Protein AF-A0A8J2P9E2-F1 (afdb_monomer_lite)

Secondary structure (DSSP, 8-state):
---TTTT----TTSSSSSPPEEEE-SS-EEE--GGGGT--PPPTTPPPPHHHHHHHHHHHHHHHHHHHHHHHHTTSHHHHHHH-HHHHHHHHSHHHHHHHHHHHHHHHHHHHHHHHHS--TTHHHHHHHHHTTTT-

InterPro domains:
  IPR004119 Ecdysteroid kinase-like [PF02958] (15-133)

Organism: NCBI:txid39272

Structure (mmCIF, N/CA/C/O backbone):
data_AF-A0A8J2P9E2-F1
#
_entry.id   AF-A0A8J2P9E2-F1
#
loop_
_atom_site.group_PDB
_atom_site.id
_atom_site.type_symbol
_atom_site.label_atom_id
_atom_site.label_alt_id
_atom_site.label_comp_id
_atom_site.label_asym_id
_atom_site.label_entity_id
_atom_site.label_seq_id
_atom_site.pdbx_PDB_ins_code
_atom_site.Cartn_x
_atom_site.Cartn_y
_atom_site.Cartn_z
_atom_site.occupancy
_atom_site.B_iso_or_equiv
_atom_site.auth_seq_id
_atom_site.auth_comp_id
_atom_site.auth_asym_id
_atom_site.auth_atom_id
_atom_site.pdbx_PDB_model_num
ATOM 1 N N . MET A 1 1 ? -7.233 -26.431 -3.401 1.00 36.62 1 MET A N 1
ATOM 2 C CA . MET A 1 1 ? -7.006 -24.986 -3.187 1.00 36.62 1 MET A CA 1
ATOM 3 C C . MET A 1 1 ? -8.103 -24.248 -3.946 1.00 36.62 1 MET A C 1
ATOM 5 O O . MET A 1 1 ? -8.188 -24.427 -5.153 1.00 36.62 1 MET A O 1
ATOM 9 N N . LYS A 1 2 ? -9.045 -23.586 -3.259 1.00 31.23 2 LYS A N 1
ATOM 10 C CA . LYS A 1 2 ? -10.190 -22.934 -3.923 1.00 31.23 2 LYS A CA 1
ATOM 11 C C . LYS A 1 2 ? -9.685 -21.714 -4.699 1.00 31.23 2 LYS A C 1
ATOM 13 O O . LYS A 1 2 ? -9.048 -20.843 -4.118 1.00 31.23 2 LYS A O 1
ATOM 18 N N . ASP A 1 3 ? -9.945 -21.696 -6.001 1.00 37.59 3 ASP A N 1
ATOM 19 C CA . ASP A 1 3 ? -9.580 -20.613 -6.910 1.00 37.59 3 ASP A CA 1
ATOM 20 C C . ASP A 1 3 ? -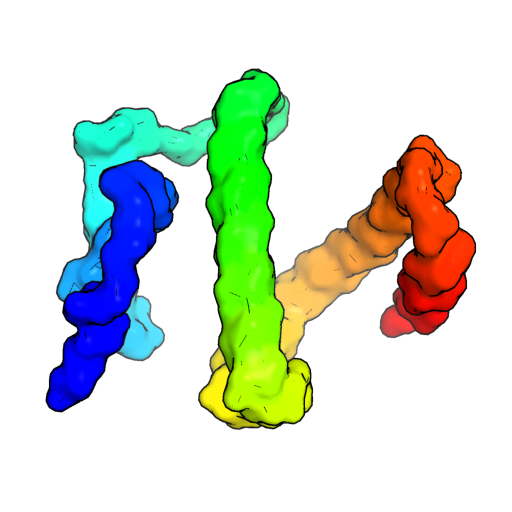10.388 -19.348 -6.587 1.00 37.59 3 ASP A C 1
ATOM 22 O O . ASP A 1 3 ? -11.551 -19.209 -6.959 1.00 37.59 3 ASP A O 1
ATOM 26 N N . PHE A 1 4 ? -9.763 -18.426 -5.856 1.00 40.47 4 PHE A N 1
ATOM 27 C CA . PHE A 1 4 ? -10.344 -17.138 -5.464 1.00 40.47 4 PHE A CA 1
ATOM 28 C C . PHE A 1 4 ? -10.520 -16.173 -6.659 1.00 40.47 4 PHE A C 1
ATOM 30 O O . PHE A 1 4 ? -11.130 -15.115 -6.519 1.00 40.47 4 PHE A O 1
ATOM 37 N N . ARG A 1 5 ? -9.999 -16.517 -7.848 1.00 46.00 5 ARG A N 1
ATOM 38 C CA . ARG A 1 5 ? -9.922 -15.621 -9.017 1.00 46.00 5 ARG A CA 1
ATOM 39 C C . ARG A 1 5 ? -11.103 -15.758 -9.983 1.00 46.00 5 ARG A C 1
ATOM 41 O O . ARG A 1 5 ? -11.351 -14.843 -10.761 1.00 46.00 5 ARG A O 1
ATOM 48 N N . GLY A 1 6 ? -11.865 -16.850 -9.912 1.00 34.69 6 GLY A N 1
ATOM 49 C CA . GLY A 1 6 ? -12.871 -17.192 -10.926 1.00 34.69 6 GLY A CA 1
ATOM 50 C C . GLY A 1 6 ? -14.189 -16.403 -10.907 1.00 34.69 6 GLY A C 1
ATOM 51 O O . GLY A 1 6 ? -15.018 -16.629 -11.783 1.00 34.69 6 GLY A O 1
ATOM 52 N N . GLN A 1 7 ? -14.439 -15.513 -9.935 1.00 33.59 7 GLN A N 1
ATOM 53 C CA . GLN A 1 7 ? -15.795 -14.966 -9.715 1.00 33.59 7 GLN A CA 1
ATOM 54 C C . GLN A 1 7 ? -15.954 -13.443 -9.776 1.00 33.59 7 GLN A C 1
ATOM 56 O O . GLN A 1 7 ? -17.065 -12.950 -9.592 1.00 33.59 7 GLN A O 1
ATOM 61 N N . ARG A 1 8 ? -14.913 -12.662 -10.084 1.00 40.59 8 ARG A N 1
ATOM 62 C CA . ARG A 1 8 ? -15.078 -11.206 -10.232 1.00 40.59 8 ARG A CA 1
ATOM 63 C C . ARG A 1 8 ? -15.012 -10.790 -11.697 1.00 40.59 8 ARG A C 1
ATOM 65 O O . ARG A 1 8 ? -13.934 -10.609 -12.248 1.00 40.59 8 ARG A O 1
ATOM 72 N N . LYS A 1 9 ? -16.183 -10.554 -12.301 1.00 39.28 9 LYS A N 1
ATOM 73 C CA . LYS A 1 9 ? -16.320 -9.680 -13.478 1.00 39.28 9 LYS A CA 1
ATOM 74 C C . LYS A 1 9 ? -16.142 -8.224 -13.029 1.00 39.28 9 LYS A C 1
ATOM 76 O O . LYS A 1 9 ? -17.107 -7.475 -12.922 1.00 39.28 9 LYS A O 1
ATOM 81 N N . GLY A 1 10 ? -14.910 -7.844 -12.696 1.00 36.06 10 GLY A N 1
ATOM 82 C CA . GLY A 1 10 ? -14.511 -6.440 -12.770 1.00 36.06 10 GLY A CA 1
ATOM 83 C C . GLY A 1 10 ? -14.436 -6.066 -14.248 1.00 36.06 10 GLY A C 1
ATOM 84 O O . GLY A 1 10 ? -13.965 -6.876 -15.041 1.00 36.06 10 GLY A O 1
ATOM 85 N N . GLY A 1 11 ? -14.975 -4.907 -14.627 1.00 37.38 11 GLY A N 1
ATOM 86 C CA . GLY A 1 11 ? -14.986 -4.410 -16.005 1.00 37.38 11 GLY A CA 1
ATOM 87 C C . GLY A 1 11 ? -13.621 -4.480 -16.714 1.0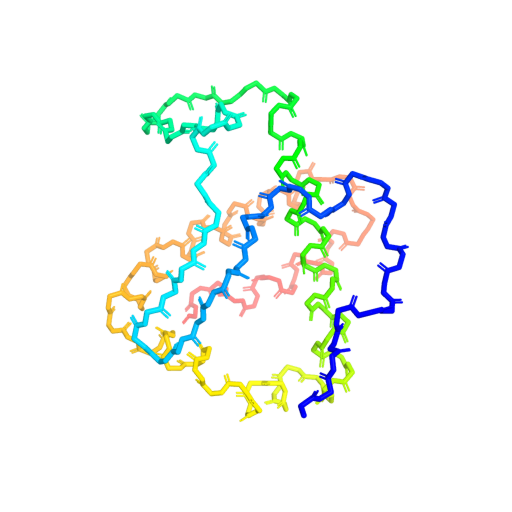0 37.38 11 GLY A C 1
ATOM 88 O O . GLY A 1 11 ? -12.592 -4.598 -16.046 1.00 37.38 11 GLY A O 1
ATOM 89 N N . PRO A 1 12 ? -13.620 -4.403 -18.057 1.00 39.22 12 PRO A N 1
ATOM 90 C CA . PRO A 1 12 ? -12.515 -4.835 -18.923 1.00 39.22 12 PRO A CA 1
ATOM 91 C C . PRO A 1 12 ? -11.135 -4.214 -18.633 1.00 39.22 12 PRO A C 1
ATOM 93 O O . PRO A 1 12 ? -10.140 -4.825 -19.000 1.00 39.22 12 PRO A O 1
ATOM 96 N N . ASP A 1 13 ? -11.062 -3.097 -17.902 1.00 44.56 13 ASP A N 1
ATOM 97 C CA . ASP A 1 13 ? -9.815 -2.368 -17.618 1.00 44.56 13 ASP A CA 1
ATOM 98 C C . ASP A 1 13 ? -9.390 -2.349 -16.132 1.00 44.56 13 ASP A C 1
ATOM 100 O O . ASP A 1 13 ? -8.443 -1.659 -15.760 1.00 44.56 13 ASP A O 1
ATOM 104 N N . LEU A 1 14 ? -10.066 -3.078 -15.235 1.00 42.62 14 LEU A N 1
ATOM 105 C CA . LEU A 1 14 ? -9.835 -2.943 -13.782 1.00 42.62 14 LEU A CA 1
ATOM 106 C C . LEU A 1 14 ? -8.690 -3.796 -13.210 1.00 42.62 14 LEU A C 1
ATOM 108 O O . LEU A 1 14 ? -8.287 -3.579 -12.067 1.00 42.62 14 LEU A O 1
ATOM 112 N N . SER A 1 15 ? -8.165 -4.763 -13.963 1.00 49.66 15 SER A N 1
ATOM 113 C CA . SER A 1 15 ? -7.132 -5.698 -13.489 1.00 49.66 15 SER A CA 1
ATOM 114 C C . SER A 1 15 ? -5.714 -5.386 -13.968 1.00 49.66 15 SER A C 1
ATOM 116 O O . SER A 1 15 ? -4.793 -6.091 -13.570 1.00 49.66 15 SER A O 1
ATOM 118 N N . ASP A 1 16 ? -5.515 -4.378 -14.821 1.00 59.09 16 ASP A N 1
ATOM 119 C CA . ASP A 1 16 ? -4.267 -4.266 -15.592 1.00 59.09 16 ASP A CA 1
ATOM 120 C C . ASP A 1 16 ? -3.225 -3.303 -14.987 1.00 59.09 16 ASP A C 1
ATOM 122 O O . ASP A 1 16 ? -2.095 -3.241 -15.458 1.00 59.09 16 ASP A O 1
ATOM 126 N N . MET A 1 17 ? -3.551 -2.569 -13.917 1.00 65.25 17 MET A N 1
ATOM 127 C CA . MET A 1 17 ? -2.599 -1.659 -13.243 1.00 65.25 17 MET A CA 1
ATOM 128 C C . MET A 1 17 ? -1.625 -2.364 -12.289 1.00 65.25 17 MET A C 1
ATOM 130 O O . MET A 1 17 ? -0.585 -1.802 -11.954 1.00 65.25 17 MET A O 1
ATOM 134 N N . PHE A 1 18 ? -1.940 -3.584 -11.851 1.00 77.38 18 PHE A N 1
ATOM 135 C CA . PHE A 1 18 ? -1.051 -4.383 -11.009 1.00 77.38 18 PHE A CA 1
ATOM 136 C C . PHE A 1 18 ? -0.444 -5.516 -11.836 1.00 77.38 18 PHE A C 1
ATOM 138 O O . PHE A 1 18 ? -1.159 -6.123 -12.636 1.00 77.38 18 PHE A O 1
ATOM 145 N N . PRO A 1 19 ? 0.849 -5.830 -11.653 1.00 84.44 19 PRO A N 1
ATOM 146 C CA . PRO A 1 19 ? 1.458 -6.937 -12.369 1.00 84.44 19 PRO A CA 1
ATOM 147 C C . PRO A 1 19 ? 0.798 -8.247 -11.951 1.00 84.44 19 PRO A C 1
ATOM 149 O O . PRO A 1 19 ? 0.532 -8.481 -10.765 1.00 84.44 19 PRO A O 1
ATOM 152 N N . ARG A 1 20 ? 0.556 -9.136 -12.916 1.00 87.19 20 ARG A N 1
ATOM 153 C CA . ARG A 1 20 ? 0.088 -10.488 -12.593 1.00 87.19 20 ARG A CA 1
ATOM 154 C C . ARG A 1 20 ? 1.147 -11.207 -11.767 1.00 87.19 20 ARG A C 1
ATOM 156 O O . ARG A 1 20 ? 2.327 -11.163 -12.095 1.00 87.19 20 ARG A O 1
ATOM 163 N N . VAL A 1 21 ? 0.726 -11.908 -10.721 1.00 90.75 21 VAL A N 1
ATOM 164 C CA . VAL A 1 21 ? 1.607 -12.797 -9.955 1.00 90.75 21 VAL A CA 1
ATOM 165 C C . VAL A 1 21 ? 1.538 -14.187 -10.582 1.00 90.75 21 VAL A C 1
ATOM 167 O O . VAL A 1 21 ? 0.460 -14.780 -10.652 1.00 90.75 21 VAL A O 1
ATOM 170 N N . TYR A 1 22 ? 2.675 -14.697 -11.053 1.00 91.38 22 TYR A N 1
ATOM 171 C CA . TYR A 1 22 ? 2.786 -16.047 -11.614 1.00 91.38 22 TYR A CA 1
ATOM 172 C C . TYR A 1 22 ? 3.103 -17.089 -10.544 1.00 91.38 22 TYR A C 1
ATOM 174 O O . TYR A 1 22 ? 2.623 -18.217 -10.626 1.00 91.38 22 TYR A O 1
ATOM 182 N N . TYR A 1 23 ? 3.887 -16.704 -9.538 1.00 92.88 23 TYR A N 1
ATOM 183 C CA . TYR A 1 23 ? 4.289 -17.563 -8.432 1.00 92.88 23 TYR A CA 1
ATOM 184 C C . TYR A 1 23 ? 4.555 -16.715 -7.189 1.00 92.88 23 TYR A C 1
ATOM 186 O O . TYR A 1 23 ? 5.014 -15.577 -7.302 1.00 92.88 23 TYR A O 1
ATOM 194 N N . HIS A 1 24 ? 4.276 -17.272 -6.015 1.00 93.44 24 HIS A N 1
ATOM 195 C CA . HIS A 1 24 ? 4.712 -16.700 -4.752 1.00 93.44 24 HIS A CA 1
ATOM 196 C C . HIS A 1 24 ? 4.945 -17.804 -3.717 1.00 93.44 24 HIS A C 1
ATOM 198 O O . HIS A 1 24 ? 4.208 -18.791 -3.683 1.00 93.44 24 HIS A O 1
ATOM 204 N N . ASP A 1 25 ? 5.921 -17.590 -2.848 1.00 91.81 25 ASP A N 1
ATOM 205 C CA . ASP A 1 25 ? 6.095 -18.295 -1.581 1.00 91.81 25 ASP A CA 1
ATOM 206 C C . ASP A 1 25 ? 6.483 -17.288 -0.480 1.00 91.81 25 ASP A C 1
ATOM 208 O O . ASP A 1 25 ? 6.161 -16.102 -0.586 1.00 91.81 25 ASP A O 1
ATOM 212 N N . GLU A 1 26 ? 7.088 -17.758 0.610 1.00 85.50 26 GLU A N 1
ATOM 213 C CA . GLU A 1 26 ? 7.491 -16.911 1.737 1.00 85.50 26 GLU A CA 1
ATOM 214 C C . GLU A 1 26 ? 8.704 -16.014 1.428 1.00 85.50 26 GLU A C 1
ATOM 216 O O . GLU A 1 26 ? 8.882 -14.989 2.088 1.00 85.50 26 GLU A O 1
ATOM 221 N N . GLU A 1 27 ? 9.516 -16.350 0.421 1.00 90.75 27 GLU A N 1
ATOM 222 C CA . GLU A 1 27 ? 10.775 -15.662 0.104 1.00 90.75 27 GLU A CA 1
ATOM 223 C C . GLU A 1 27 ? 10.752 -14.965 -1.264 1.00 90.75 27 GLU A C 1
ATOM 225 O O . GLU A 1 27 ? 11.410 -13.939 -1.460 1.00 90.75 27 GLU A O 1
ATOM 230 N N . ILE A 1 28 ? 10.001 -15.508 -2.223 1.00 92.62 28 ILE A N 1
ATOM 231 C CA . ILE A 1 28 ? 10.060 -15.135 -3.633 1.00 92.62 28 ILE A CA 1
ATOM 232 C C . ILE A 1 28 ? 8.661 -14.815 -4.150 1.00 92.62 28 ILE A C 1
ATOM 234 O O . ILE A 1 28 ? 7.704 -15.565 -3.969 1.00 92.62 28 ILE A O 1
ATOM 238 N N . ILE A 1 29 ? 8.562 -13.717 -4.899 1.00 94.69 29 ILE A N 1
ATOM 239 C CA . ILE A 1 29 ? 7.385 -13.383 -5.702 1.00 94.69 29 ILE A CA 1
ATOM 240 C C . ILE A 1 29 ? 7.840 -13.225 -7.153 1.00 94.69 29 ILE A C 1
ATOM 242 O O . ILE A 1 29 ? 8.705 -12.404 -7.453 1.00 94.69 29 ILE A O 1
ATOM 246 N N . ILE A 1 30 ? 7.243 -13.997 -8.062 1.00 94.19 30 ILE A N 1
ATOM 247 C CA . ILE A 1 30 ? 7.463 -13.884 -9.508 1.00 94.19 30 ILE A CA 1
ATOM 248 C C . ILE A 1 30 ? 6.258 -13.181 -10.119 1.00 94.19 30 ILE A C 1
ATOM 250 O O . ILE A 1 30 ? 5.124 -13.662 -10.029 1.00 94.19 30 ILE A O 1
ATOM 254 N N . GLN A 1 31 ? 6.513 -12.046 -10.762 1.00 94.19 31 GLN A N 1
ATOM 255 C CA . GLN A 1 31 ? 5.485 -11.175 -11.320 1.00 94.19 31 GLN A CA 1
ATOM 256 C C . GLN A 1 31 ? 5.695 -10.935 -12.818 1.00 94.19 31 GLN A C 1
ATOM 258 O O . GLN A 1 31 ? 6.763 -11.193 -13.370 1.00 94.19 31 GLN A O 1
ATOM 263 N N . GLU A 1 32 ? 4.647 -10.446 -13.471 1.00 91.75 32 GLU A N 1
ATOM 264 C CA . GLU A 1 32 ? 4.673 -9.946 -14.839 1.00 91.75 32 GLU A CA 1
ATOM 265 C C . GLU A 1 32 ? 5.737 -8.862 -15.037 1.00 91.75 32 GLU A C 1
ATOM 267 O O . GLU A 1 32 ? 5.848 -7.919 -14.253 1.00 91.75 32 GLU A O 1
ATOM 272 N N . ASP A 1 33 ? 6.482 -8.975 -16.136 1.00 87.75 33 ASP A N 1
ATOM 273 C CA . ASP A 1 33 ? 7.413 -7.944 -16.580 1.00 87.75 33 ASP A CA 1
ATOM 274 C C . ASP A 1 33 ? 6.655 -6.781 -17.241 1.00 87.75 33 ASP A C 1
ATOM 276 O O . ASP A 1 33 ? 6.299 -6.824 -18.423 1.00 87.75 33 ASP A O 1
ATOM 280 N N . LEU A 1 34 ? 6.426 -5.722 -16.461 1.00 83.06 34 LEU A N 1
ATOM 281 C CA . LEU A 1 34 ? 5.707 -4.526 -16.901 1.00 83.06 34 LEU A CA 1
ATOM 282 C C . LEU A 1 34 ? 6.498 -3.659 -17.893 1.00 83.06 34 LEU A C 1
ATOM 284 O O . LEU A 1 34 ? 5.903 -2.805 -18.556 1.00 83.06 34 LEU A O 1
ATOM 288 N N . THR A 1 35 ? 7.809 -3.871 -18.053 1.00 80.06 35 THR A N 1
ATOM 289 C CA . THR A 1 35 ? 8.611 -3.080 -19.006 1.00 80.06 35 THR A CA 1
ATOM 290 C C . THR A 1 35 ? 8.155 -3.317 -20.446 1.00 80.06 35 THR A C 1
ATOM 292 O O . THR A 1 35 ? 8.129 -2.392 -21.257 1.00 80.06 35 THR A O 1
ATOM 295 N N . LYS A 1 36 ? 7.654 -4.524 -20.740 1.00 81.88 36 LYS A N 1
ATOM 296 C CA . LYS A 1 36 ? 7.065 -4.893 -22.038 1.00 81.88 36 LYS A CA 1
ATOM 297 C C . LYS A 1 36 ? 5.785 -4.126 -22.366 1.00 81.88 36 LYS A C 1
ATOM 299 O O . LYS A 1 36 ? 5.405 -4.044 -23.530 1.00 81.88 36 LYS A O 1
ATOM 304 N N . ARG A 1 37 ? 5.129 -3.557 -21.352 1.00 74.38 37 ARG A N 1
ATOM 305 C CA . ARG A 1 37 ? 3.932 -2.712 -21.470 1.00 74.38 37 ARG A CA 1
ATOM 306 C C . ARG A 1 37 ? 4.265 -1.215 -21.427 1.00 74.38 37 ARG A C 1
ATOM 308 O O . ARG A 1 37 ? 3.359 -0.391 -21.398 1.00 74.38 37 ARG A O 1
ATOM 315 N N . GLY A 1 38 ? 5.552 -0.857 -21.422 1.00 72.06 38 GLY A N 1
ATOM 316 C CA . GLY A 1 38 ? 6.015 0.531 -21.412 1.00 72.06 38 GLY A CA 1
ATOM 317 C C . GLY A 1 38 ? 6.052 1.183 -20.028 1.00 72.06 38 GLY A C 1
ATOM 318 O O . GLY A 1 38 ? 6.255 2.392 -19.938 1.00 72.06 38 GLY A O 1
ATOM 319 N N . PHE A 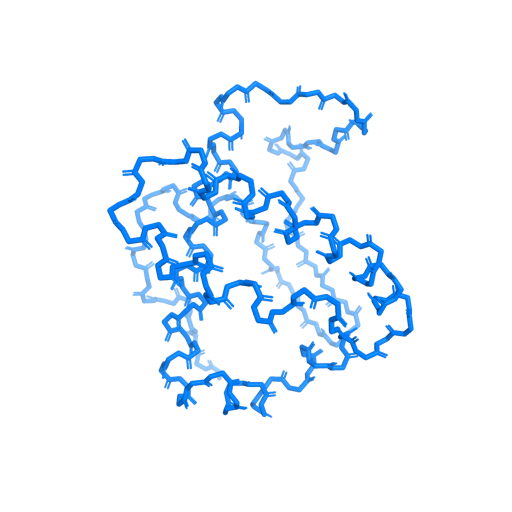1 39 ? 5.881 0.418 -18.944 1.00 76.25 39 PHE A N 1
ATOM 320 C CA . PHE A 1 39 ? 6.048 0.963 -17.597 1.00 76.25 39 PHE A CA 1
ATOM 321 C C . PHE A 1 39 ? 7.528 1.185 -17.285 1.00 76.25 39 PHE A C 1
ATOM 323 O O . PHE A 1 39 ? 8.371 0.320 -17.527 1.00 76.25 39 PHE A O 1
ATOM 330 N N . ALA A 1 40 ? 7.829 2.334 -16.683 1.00 75.75 40 ALA A N 1
ATOM 331 C CA . ALA A 1 40 ? 9.165 2.689 -16.228 1.00 75.75 40 ALA A CA 1
ATOM 332 C C . ALA A 1 40 ? 9.116 3.325 -14.834 1.00 75.75 40 ALA A C 1
ATOM 334 O O . ALA A 1 40 ? 8.183 4.062 -14.493 1.00 75.75 40 ALA A O 1
ATOM 335 N N . ILE A 1 41 ? 10.152 3.066 -14.032 1.00 77.56 41 ILE A N 1
ATOM 336 C CA . ILE A 1 41 ? 10.374 3.795 -12.783 1.00 77.56 41 ILE A CA 1
ATOM 337 C C . ILE A 1 41 ? 10.800 5.210 -13.155 1.00 77.56 41 ILE A C 1
ATOM 339 O O . ILE A 1 41 ? 11.835 5.412 -13.787 1.00 77.56 41 ILE A O 1
ATOM 343 N N . MET A 1 42 ? 10.005 6.196 -12.750 1.00 72.38 42 MET A N 1
ATOM 344 C CA . MET A 1 42 ? 10.337 7.588 -13.025 1.00 72.38 42 MET A CA 1
ATOM 345 C C . MET A 1 42 ? 11.280 8.160 -11.963 1.00 72.38 42 MET A C 1
ATOM 347 O O . MET A 1 42 ? 11.137 7.836 -10.779 1.00 72.38 42 MET A O 1
ATOM 351 N N . PRO A 1 43 ? 12.211 9.046 -12.358 1.00 77.50 43 PRO A N 1
ATOM 352 C CA . PRO A 1 43 ? 13.072 9.761 -11.427 1.00 77.50 43 PRO A CA 1
ATOM 353 C C . PRO A 1 43 ? 12.285 10.512 -10.346 1.00 77.50 43 PRO A C 1
ATOM 355 O O . PRO A 1 43 ? 11.247 11.128 -10.610 1.00 77.50 43 PRO A O 1
ATOM 358 N N . LYS A 1 44 ? 12.819 10.510 -9.119 1.00 75.56 44 LYS A N 1
ATOM 359 C CA . LYS A 1 44 ? 12.282 11.321 -8.019 1.00 75.56 44 LYS A CA 1
ATOM 360 C C . LYS A 1 44 ? 12.324 12.807 -8.401 1.00 75.56 44 LYS A C 1
ATOM 362 O O . LYS A 1 44 ? 13.303 13.274 -8.972 1.00 75.56 44 LYS A O 1
ATOM 367 N N . GLY A 1 45 ? 11.270 13.549 -8.065 1.00 75.62 45 GLY A N 1
ATOM 368 C CA . GLY A 1 45 ? 11.167 14.992 -8.325 1.00 75.62 45 GLY A CA 1
ATOM 369 C C . GLY A 1 45 ? 10.509 15.368 -9.656 1.00 75.62 45 GLY A C 1
ATOM 370 O O . GLY A 1 45 ? 10.118 16.522 -9.823 1.00 75.62 45 GLY A O 1
ATOM 371 N N . ILE A 1 46 ? 10.304 14.414 -10.571 1.00 72.88 46 ILE A N 1
ATOM 372 C CA . ILE A 1 46 ? 9.506 14.656 -11.778 1.00 72.88 46 ILE A CA 1
ATOM 373 C C . ILE A 1 46 ? 8.023 14.615 -11.407 1.00 72.88 46 ILE A C 1
ATOM 375 O O . ILE A 1 46 ? 7.508 13.601 -10.930 1.00 72.88 46 ILE A O 1
ATOM 379 N N . LYS A 1 47 ? 7.334 15.741 -11.618 1.00 75.12 47 LYS A N 1
ATOM 380 C CA . LYS A 1 47 ? 5.890 15.848 -11.397 1.00 75.12 47 LYS A CA 1
ATOM 381 C C . LYS A 1 47 ? 5.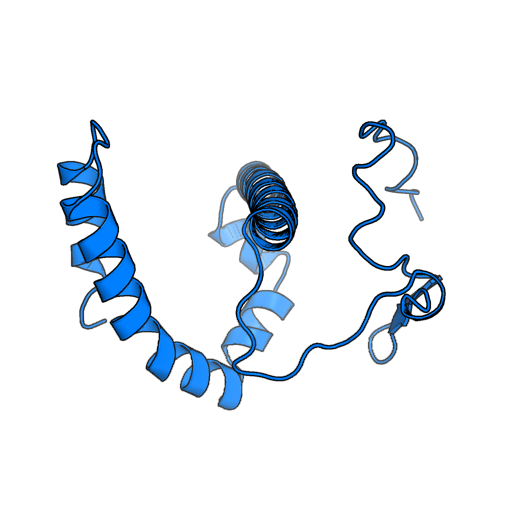140 15.102 -12.493 1.00 75.12 47 LYS A C 1
ATOM 383 O O . LYS A 1 47 ? 5.510 15.169 -13.662 1.00 75.12 47 LYS A O 1
ATOM 388 N N . ARG A 1 48 ? 4.069 14.421 -12.096 1.00 71.50 48 ARG A N 1
ATOM 389 C CA . ARG A 1 48 ? 3.135 13.777 -13.017 1.00 71.50 48 ARG A CA 1
ATOM 390 C C . ARG A 1 48 ? 2.152 14.785 -13.572 1.00 71.50 48 ARG A C 1
ATOM 392 O O . ARG A 1 48 ? 1.827 15.771 -12.907 1.00 71.50 48 ARG A O 1
ATOM 399 N N . ASN A 1 49 ? 1.678 14.527 -14.783 1.00 78.31 49 ASN A N 1
ATOM 400 C CA . ASN A 1 49 ? 0.556 15.280 -15.311 1.00 78.31 49 ASN A CA 1
ATOM 401 C C . ASN A 1 49 ? -0.747 14.855 -14.609 1.00 78.31 49 ASN A C 1
ATOM 403 O O . ASN A 1 49 ? -0.792 13.891 -13.834 1.00 78.31 49 ASN A O 1
ATOM 407 N N . PHE A 1 50 ? -1.807 15.622 -14.847 1.00 77.94 50 PHE A N 1
ATOM 408 C CA . PHE A 1 50 ? -3.096 15.391 -14.209 1.00 77.94 50 PHE A CA 1
ATOM 409 C C . PHE A 1 50 ? -3.680 14.011 -14.542 1.00 77.94 50 PHE A C 1
ATOM 411 O O . PHE A 1 50 ? -4.150 13.332 -13.635 1.00 77.94 50 PHE A O 1
ATOM 418 N N . GLU A 1 51 ? -3.594 13.564 -15.796 1.00 75.50 51 GLU A N 1
ATOM 419 C CA . GLU A 1 51 ? -4.174 12.288 -16.236 1.00 75.50 51 GLU A CA 1
ATOM 420 C C . GLU A 1 51 ? -3.453 11.080 -15.627 1.00 75.50 51 GLU A C 1
ATOM 422 O O . GLU A 1 51 ? -4.092 10.169 -15.102 1.00 75.50 51 GLU A O 1
ATOM 427 N N . GLU A 1 52 ? -2.117 11.100 -15.604 1.00 72.62 52 GLU A N 1
ATOM 428 C CA . GLU A 1 52 ? -1.308 10.083 -14.920 1.00 72.62 52 GLU A CA 1
ATOM 429 C C . GLU A 1 52 ? -1.649 10.018 -13.427 1.00 72.62 52 GLU A C 1
ATOM 431 O O . GLU A 1 52 ? -1.798 8.941 -12.849 1.00 72.62 52 GLU A O 1
ATOM 436 N N . THR A 1 53 ? -1.787 11.186 -12.798 1.00 78.62 53 THR A N 1
ATOM 437 C CA . THR A 1 53 ? -2.121 11.294 -11.377 1.00 78.62 53 THR A CA 1
ATOM 438 C C . THR A 1 53 ? -3.516 10.735 -11.118 1.00 78.62 53 THR A C 1
ATOM 440 O O . THR A 1 53 ? -3.687 9.881 -10.250 1.00 78.62 53 THR A O 1
ATOM 443 N N . LYS A 1 54 ? -4.508 11.158 -11.904 1.00 79.44 54 LYS A N 1
ATOM 444 C CA . LYS A 1 54 ? -5.891 10.692 -11.814 1.00 79.44 54 LYS A CA 1
ATOM 445 C C . LYS A 1 54 ? -5.972 9.170 -11.919 1.00 79.44 54 LYS A C 1
ATOM 447 O O . LYS A 1 54 ? -6.597 8.549 -11.062 1.00 79.44 54 LYS A O 1
ATOM 452 N N . LEU A 1 55 ? -5.285 8.569 -12.895 1.00 76.69 55 LEU A N 1
ATOM 453 C CA . LEU A 1 55 ? -5.248 7.116 -13.066 1.00 76.69 55 LEU A CA 1
ATOM 454 C C . LEU A 1 55 ? -4.757 6.409 -11.794 1.00 76.69 55 LEU A C 1
ATOM 456 O O . LEU A 1 55 ? -5.389 5.459 -11.330 1.00 76.69 55 LEU A O 1
ATOM 460 N N . VAL A 1 56 ? -3.659 6.883 -11.200 1.00 80.31 56 VAL A N 1
ATOM 461 C CA . VAL A 1 56 ? -3.110 6.317 -9.958 1.00 80.31 56 VAL A CA 1
ATOM 462 C C . VAL A 1 56 ? -4.094 6.470 -8.795 1.00 80.31 56 VAL A C 1
ATOM 464 O O . VAL A 1 56 ? -4.373 5.495 -8.093 1.00 80.31 56 VAL A O 1
ATOM 467 N N . PHE A 1 57 ? -4.665 7.662 -8.612 1.00 83.62 57 PHE A N 1
ATOM 468 C CA . PHE A 1 57 ? -5.604 7.938 -7.523 1.00 83.62 57 PHE A CA 1
ATOM 469 C C . PHE A 1 57 ? -6.885 7.107 -7.615 1.00 83.62 57 PHE A C 1
ATOM 471 O O . PHE A 1 57 ? -7.354 6.615 -6.590 1.00 83.62 57 PHE A O 1
ATOM 478 N N . GLU A 1 58 ? -7.429 6.883 -8.812 1.00 82.56 58 GLU A N 1
ATOM 479 C CA . GLU A 1 58 ? -8.600 6.019 -8.984 1.00 82.56 58 GLU A CA 1
ATOM 480 C C . GLU A 1 58 ? -8.338 4.582 -8.510 1.00 82.56 58 GLU A C 1
ATOM 482 O O . GLU A 1 58 ? -9.197 3.959 -7.884 1.00 82.56 58 GLU A O 1
ATOM 487 N N . HIS A 1 59 ? -7.146 4.045 -8.770 1.00 82.62 59 HIS A N 1
ATOM 488 C CA . HIS A 1 59 ? -6.792 2.690 -8.352 1.00 82.62 59 HIS A CA 1
ATOM 489 C C . HIS A 1 59 ? -6.518 2.600 -6.854 1.00 82.62 59 HIS A C 1
ATOM 491 O O . HIS A 1 59 ? -6.982 1.659 -6.210 1.00 82.62 59 HIS A O 1
ATOM 497 N N . ILE A 1 60 ? -5.836 3.598 -6.288 1.00 86.19 60 ILE A N 1
ATOM 498 C CA . ILE A 1 60 ? -5.648 3.714 -4.838 1.00 86.19 60 ILE A CA 1
ATOM 499 C C . ILE A 1 60 ? -7.013 3.786 -4.139 1.00 86.19 60 ILE A C 1
ATOM 501 O O . ILE A 1 60 ? -7.254 3.042 -3.190 1.00 86.19 60 ILE A O 1
ATOM 505 N N . ALA A 1 61 ? -7.946 4.599 -4.645 1.00 85.50 61 ALA A N 1
ATOM 506 C CA . ALA A 1 61 ? -9.295 4.708 -4.093 1.00 85.50 61 ALA A CA 1
ATOM 507 C C . ALA A 1 61 ? -10.042 3.363 -4.112 1.00 85.50 61 ALA A C 1
ATOM 509 O O . ALA A 1 61 ? -10.623 2.965 -3.102 1.00 85.50 61 ALA A O 1
ATOM 510 N N . ARG A 1 62 ? -9.981 2.619 -5.227 1.00 84.88 62 ARG A N 1
ATOM 511 C CA . ARG A 1 62 ? -10.579 1.274 -5.326 1.00 84.88 62 ARG A CA 1
ATOM 512 C C . ARG A 1 62 ? -9.929 0.285 -4.358 1.00 84.88 62 ARG A C 1
ATOM 514 O O . ARG A 1 62 ? -10.645 -0.463 -3.696 1.00 84.88 62 ARG A O 1
ATOM 521 N N . LEU A 1 63 ? -8.599 0.294 -4.243 1.00 86.06 63 LEU A N 1
ATOM 522 C CA . LEU A 1 63 ? -7.871 -0.558 -3.300 1.00 86.06 63 LEU A CA 1
ATOM 523 C C . LEU A 1 63 ? -8.305 -0.277 -1.855 1.00 86.06 63 LEU A C 1
ATOM 525 O O . LEU A 1 63 ? -8.588 -1.215 -1.109 1.00 86.06 63 LEU A O 1
ATOM 529 N N . HIS A 1 64 ? -8.425 0.997 -1.473 1.00 87.44 64 HIS A N 1
ATOM 530 C CA . HIS A 1 64 ? -8.924 1.385 -0.153 1.00 87.44 64 HIS A CA 1
ATOM 531 C C . HIS A 1 64 ? -10.375 0.962 0.073 1.00 87.44 64 HIS A C 1
ATOM 533 O O . HIS A 1 64 ? -10.671 0.413 1.130 1.00 87.44 64 HIS A O 1
ATOM 539 N N . ALA A 1 65 ? -11.261 1.145 -0.909 1.00 86.88 65 ALA A N 1
ATOM 540 C CA . ALA A 1 65 ? -12.654 0.714 -0.804 1.00 86.88 65 ALA A CA 1
ATOM 541 C C . ALA A 1 65 ? -12.767 -0.806 -0.584 1.00 86.88 65 ALA A C 1
ATOM 543 O O . ALA A 1 65 ? -13.488 -1.256 0.304 1.00 86.88 65 ALA A O 1
ATOM 544 N N . VAL A 1 66 ? -12.003 -1.607 -1.337 1.00 88.50 66 VAL A N 1
ATOM 545 C CA . VAL A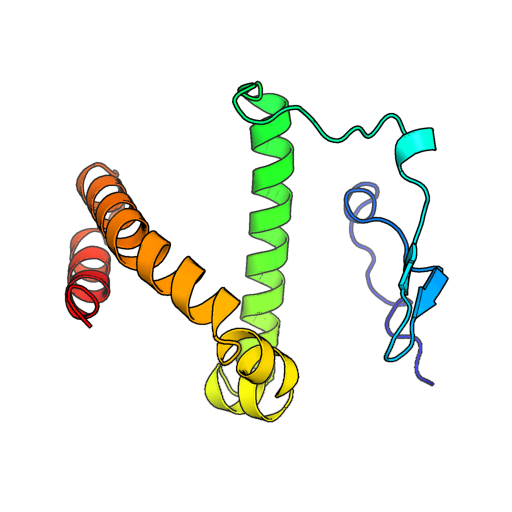 1 66 ? -11.966 -3.069 -1.159 1.00 88.50 66 VAL A CA 1
ATOM 546 C C . VAL A 1 66 ? -11.392 -3.445 0.206 1.00 88.50 66 VAL A C 1
ATOM 548 O O . VAL A 1 66 ? -11.943 -4.315 0.876 1.00 88.50 66 VAL A O 1
ATOM 551 N N . SER A 1 67 ? -10.315 -2.783 0.631 1.00 88.00 67 SER A N 1
ATOM 552 C CA . SER A 1 67 ? -9.678 -3.036 1.928 1.00 88.00 67 SER A CA 1
ATOM 553 C C . SER A 1 67 ? -10.622 -2.712 3.084 1.00 88.00 67 SER A C 1
ATOM 555 O O . SER A 1 67 ? -10.698 -3.473 4.040 1.00 88.00 67 SER A O 1
ATOM 557 N N . HIS A 1 68 ? -11.389 -1.626 2.975 1.00 90.62 68 HIS A N 1
ATOM 558 C CA . HIS A 1 68 ? -12.390 -1.239 3.962 1.00 90.62 68 HIS A CA 1
ATOM 559 C C . HIS A 1 68 ? -13.473 -2.313 4.118 1.00 90.62 68 HIS A C 1
ATOM 561 O O . HIS A 1 68 ? -13.668 -2.814 5.222 1.00 90.62 68 HIS A O 1
ATOM 567 N N . VAL A 1 69 ? -14.080 -2.763 3.013 1.00 92.88 69 VAL A N 1
ATOM 568 C CA . VAL A 1 69 ? -15.071 -3.855 3.040 1.00 92.88 69 VAL A CA 1
ATOM 569 C C . VAL A 1 69 ? -14.461 -5.146 3.596 1.00 92.88 69 VAL A C 1
ATOM 571 O O . VAL A 1 69 ? -15.099 -5.861 4.366 1.00 92.88 69 VAL A O 1
ATOM 574 N N . MET A 1 70 ? -13.214 -5.462 3.241 1.00 90.56 70 MET A N 1
ATOM 575 C CA . MET A 1 70 ? -12.517 -6.646 3.751 1.00 90.56 70 MET A CA 1
ATOM 576 C C . MET A 1 70 ? -12.298 -6.585 5.269 1.00 90.56 70 MET A C 1
ATOM 578 O O . MET A 1 70 ? -12.486 -7.583 5.962 1.00 90.56 70 MET A O 1
ATOM 582 N N . ILE A 1 71 ? -11.949 -5.412 5.797 1.00 92.00 71 ILE A N 1
ATOM 583 C CA . ILE A 1 71 ? -11.802 -5.180 7.235 1.00 92.00 71 ILE A CA 1
ATOM 584 C C . ILE A 1 71 ? -13.152 -5.321 7.944 1.00 92.00 71 ILE A C 1
ATOM 586 O O . ILE A 1 71 ? -13.239 -6.021 8.951 1.00 92.00 71 ILE A O 1
ATOM 590 N N . GLU A 1 72 ? -14.211 -4.701 7.420 1.00 92.44 72 GLU A N 1
ATOM 591 C CA . GLU A 1 72 ? -15.553 -4.792 8.010 1.00 92.44 72 GLU A CA 1
ATOM 592 C C . GLU A 1 72 ? -16.063 -6.235 8.040 1.00 92.44 72 GLU A C 1
ATOM 594 O O . GLU A 1 72 ? -16.477 -6.732 9.088 1.00 92.44 72 GLU A O 1
ATOM 599 N N . THR A 1 73 ? -15.953 -6.945 6.916 1.00 92.50 73 THR A N 1
ATOM 600 C CA . THR A 1 73 ? -16.376 -8.352 6.798 1.00 92.50 73 THR A CA 1
ATOM 601 C C . THR A 1 73 ? -15.561 -9.308 7.671 1.00 92.50 73 THR A C 1
ATOM 603 O O . THR A 1 73 ? -16.044 -10.390 7.996 1.00 92.50 73 THR A O 1
ATOM 606 N N . SER A 1 74 ? -14.365 -8.902 8.103 1.00 91.75 74 SER A N 1
ATOM 607 C CA . SER A 1 74 ? -13.522 -9.658 9.038 1.00 91.75 74 SER A CA 1
ATOM 608 C C . SER A 1 74 ? -13.856 -9.410 10.514 1.00 91.75 74 SER A C 1
ATOM 610 O O . SER A 1 74 ? -13.144 -9.909 11.379 1.00 91.75 74 SER A O 1
ATOM 612 N N . GLY A 1 75 ? -14.911 -8.647 10.827 1.00 92.06 75 GLY A N 1
ATOM 613 C CA . GLY A 1 75 ? -15.273 -8.282 12.204 1.00 92.06 75 GLY A CA 1
ATOM 614 C C . GLY A 1 75 ? -14.627 -6.980 12.692 1.00 92.06 75 GLY A C 1
ATOM 615 O O . GLY A 1 75 ? -14.565 -6.726 13.894 1.00 92.06 75 GLY A O 1
ATOM 616 N N . GLY A 1 76 ? -14.145 -6.150 11.764 1.00 92.31 76 GLY A N 1
ATOM 617 C CA . GLY A 1 76 ? -13.525 -4.859 12.038 1.00 92.31 76 GLY A CA 1
ATOM 618 C C . GLY A 1 76 ? -11.993 -4.908 12.148 1.00 92.31 76 GLY A C 1
ATOM 619 O O . GLY A 1 76 ? -11.374 -5.969 12.032 1.00 92.31 76 GLY A O 1
ATOM 620 N N . PRO A 1 77 ? -11.347 -3.745 12.372 1.00 88.00 77 PRO A N 1
ATOM 621 C CA . PRO A 1 77 ? -9.889 -3.603 12.289 1.00 88.00 77 PRO A CA 1
ATOM 622 C C . PRO A 1 77 ? -9.109 -4.542 13.213 1.00 88.00 77 PRO A C 1
ATOM 624 O O . PRO A 1 77 ? -8.080 -5.084 12.819 1.00 88.00 77 PRO A O 1
ATOM 627 N N . THR A 1 78 ? -9.594 -4.761 14.436 1.00 89.06 78 THR A N 1
ATOM 628 C CA . THR A 1 78 ? -8.907 -5.602 15.424 1.00 89.06 78 THR A CA 1
ATOM 629 C C . THR A 1 78 ? -8.856 -7.067 14.995 1.00 89.06 78 THR A C 1
ATOM 631 O O . THR A 1 78 ? -7.784 -7.669 15.020 1.00 89.06 78 THR A O 1
ATOM 634 N N . GLU A 1 79 ? -9.984 -7.638 14.573 1.00 92.38 79 GLU A N 1
ATOM 635 C CA . GLU A 1 79 ? -10.054 -9.038 14.134 1.00 92.38 79 GLU A CA 1
ATOM 636 C C . GLU A 1 79 ? -9.351 -9.246 12.785 1.00 92.38 79 GLU A C 1
ATOM 638 O O . GLU A 1 79 ? -8.653 -10.245 12.580 1.00 92.38 79 GLU A O 1
ATOM 643 N N . PHE A 1 80 ? -9.417 -8.247 11.900 1.00 90.44 80 PHE A N 1
ATOM 644 C CA . PHE A 1 80 ? -8.641 -8.239 10.665 1.00 90.44 80 PHE A CA 1
ATOM 645 C C . PHE A 1 80 ? -7.126 -8.315 10.930 1.00 90.44 80 PHE A C 1
ATOM 647 O O . PHE A 1 80 ? -6.432 -9.138 10.338 1.00 90.44 80 PHE A O 1
ATOM 654 N N . LEU A 1 81 ? -6.596 -7.512 11.857 1.00 88.69 81 LEU A N 1
ATOM 655 C CA . LEU A 1 81 ? -5.163 -7.527 12.175 1.00 88.69 81 LEU A CA 1
ATOM 656 C C . LEU A 1 81 ? -4.720 -8.813 12.886 1.00 88.69 81 LEU A C 1
ATOM 658 O O . LEU A 1 81 ? -3.604 -9.273 12.657 1.00 88.69 81 LEU A O 1
ATOM 662 N N . LYS A 1 82 ? -5.582 -9.420 13.712 1.00 88.44 82 LYS A N 1
ATOM 663 C CA . LYS A 1 82 ? -5.306 -10.732 14.325 1.00 88.44 82 LYS A CA 1
ATOM 664 C C . LYS A 1 82 ? -5.188 -11.840 13.279 1.00 88.44 82 LYS A C 1
ATOM 666 O O . LYS A 1 82 ? -4.324 -12.700 13.406 1.00 88.44 82 LYS A O 1
ATOM 671 N N . SER A 1 83 ? -6.044 -11.812 12.257 1.00 86.81 83 SER A N 1
ATOM 672 C CA . SER A 1 83 ? -6.025 -12.787 11.157 1.00 86.81 83 SER A CA 1
ATOM 673 C C . SER A 1 83 ? -4.911 -12.535 10.132 1.00 86.81 83 SER A C 1
ATOM 675 O O . SER A 1 83 ? -4.574 -13.439 9.372 1.00 86.81 83 SER A O 1
ATOM 677 N N . HIS A 1 84 ? -4.295 -11.347 10.143 1.00 86.88 84 HIS A N 1
ATOM 678 C CA . HIS A 1 84 ? -3.222 -10.947 9.225 1.00 86.88 84 HIS A CA 1
ATOM 679 C C . HIS A 1 84 ? -2.005 -10.385 9.992 1.00 86.88 84 HIS A C 1
ATOM 681 O O . HIS A 1 84 ? -1.637 -9.218 9.815 1.00 86.88 84 HIS A O 1
ATOM 687 N N . PRO A 1 85 ? -1.349 -11.196 10.848 1.00 82.69 85 PRO A N 1
ATOM 688 C CA . PRO A 1 85 ? -0.310 -10.723 11.769 1.00 82.69 85 PRO A CA 1
ATOM 689 C C . PRO A 1 85 ? 0.903 -10.106 11.059 1.00 82.69 85 PRO A C 1
ATOM 691 O O . PRO A 1 85 ? 1.508 -9.171 11.588 1.00 82.69 85 PRO A O 1
ATOM 694 N N . PHE A 1 86 ? 1.203 -10.539 9.830 1.00 82.44 86 PHE A N 1
ATOM 695 C CA . PHE A 1 86 ? 2.292 -9.996 9.013 1.00 82.44 86 PHE A CA 1
ATOM 696 C C . PHE A 1 86 ? 2.174 -8.477 8.780 1.00 82.44 86 PHE A C 1
ATOM 698 O O . PHE A 1 86 ? 3.190 -7.782 8.705 1.00 82.44 86 PHE A O 1
ATOM 705 N N . LEU A 1 87 ? 0.948 -7.932 8.719 1.00 79.56 87 LEU A N 1
ATOM 706 C CA . LEU A 1 87 ? 0.724 -6.488 8.581 1.00 79.56 87 LEU A CA 1
ATOM 707 C C . LEU A 1 87 ? 1.209 -5.734 9.821 1.00 79.56 87 LEU A C 1
ATOM 709 O O . LEU A 1 87 ? 1.821 -4.675 9.710 1.00 79.56 87 LEU A O 1
ATOM 713 N N . VAL A 1 88 ? 0.982 -6.295 11.009 1.00 78.12 88 VAL A N 1
ATOM 714 C CA . VAL A 1 88 ? 1.430 -5.713 12.279 1.00 78.12 88 VAL A CA 1
ATOM 715 C C . VAL A 1 88 ? 2.938 -5.886 12.452 1.00 78.12 88 VAL A C 1
ATOM 717 O O . VAL A 1 88 ? 3.617 -4.976 12.925 1.00 78.12 88 VAL A O 1
ATOM 720 N N . GLU A 1 89 ? 3.486 -7.035 12.065 1.00 81.12 89 GLU A N 1
ATOM 721 C CA . GLU A 1 89 ? 4.924 -7.309 12.146 1.00 81.12 89 GLU A CA 1
ATOM 722 C C . GLU A 1 89 ? 5.746 -6.371 11.267 1.00 81.12 89 GLU A C 1
ATOM 724 O O . GLU A 1 89 ? 6.755 -5.834 11.725 1.00 81.12 89 GLU A O 1
ATOM 729 N N . MET A 1 90 ? 5.285 -6.099 10.042 1.00 76.75 90 MET A N 1
ATOM 730 C CA . MET A 1 90 ? 5.896 -5.094 9.174 1.00 76.75 90 MET A CA 1
ATOM 731 C C . MET A 1 90 ? 5.969 -3.729 9.873 1.00 76.75 90 MET A C 1
ATOM 733 O O . MET A 1 90 ? 7.023 -3.094 9.868 1.00 76.75 90 MET A O 1
ATOM 737 N N . MET A 1 91 ? 4.881 -3.307 10.525 1.00 73.69 91 MET A N 1
ATOM 738 C CA . MET A 1 91 ? 4.802 -2.026 11.239 1.00 73.69 91 MET A CA 1
ATOM 739 C C . MET A 1 91 ? 5.694 -1.969 12.487 1.00 73.69 91 MET A C 1
ATOM 741 O O . MET A 1 91 ? 6.094 -0.886 12.911 1.00 73.69 91 MET A O 1
ATOM 745 N N . LYS A 1 92 ? 6.039 -3.122 13.072 1.00 78.88 92 LYS A N 1
ATOM 746 C CA . LYS A 1 92 ? 6.946 -3.225 14.226 1.00 78.88 92 LYS A CA 1
ATOM 747 C C . LYS A 1 92 ? 8.427 -3.152 13.846 1.00 78.88 92 LYS A C 1
ATOM 749 O O . LYS A 1 92 ? 9.257 -2.970 14.737 1.00 78.88 92 LYS A O 1
ATOM 754 N N . LYS A 1 93 ? 8.785 -3.285 12.562 1.00 82.94 93 LYS A N 1
ATOM 755 C CA . LYS A 1 93 ? 10.187 -3.200 12.124 1.00 82.94 93 LYS A CA 1
ATOM 756 C C . LYS A 1 93 ? 10.748 -1.795 12.416 1.00 82.94 93 LYS A C 1
ATOM 758 O O . LYS A 1 93 ? 10.106 -0.818 12.027 1.00 82.94 93 LYS A O 1
ATOM 763 N N . PRO A 1 94 ? 11.945 -1.660 13.030 1.00 83.25 94 PRO A N 1
ATOM 764 C CA . PRO A 1 94 ? 12.507 -0.358 13.409 1.00 83.25 94 PRO A CA 1
ATOM 765 C C . PRO A 1 94 ? 12.569 0.652 12.258 1.00 83.25 94 PRO A C 1
ATOM 767 O O . PRO A 1 94 ? 12.133 1.786 12.422 1.00 83.25 94 PRO A O 1
ATOM 770 N N . ALA A 1 95 ? 12.999 0.210 11.071 1.00 83.88 95 ALA A N 1
ATOM 771 C CA . ALA A 1 95 ? 13.065 1.051 9.876 1.00 83.88 95 ALA A CA 1
ATOM 772 C C . ALA A 1 95 ? 11.688 1.595 9.453 1.00 83.88 95 ALA A C 1
ATOM 774 O O . ALA A 1 95 ? 11.560 2.761 9.094 1.00 83.88 95 ALA A O 1
ATOM 775 N N . MET A 1 96 ? 10.637 0.771 9.537 1.00 81.75 96 MET A N 1
ATOM 776 C CA . MET A 1 96 ? 9.276 1.216 9.225 1.00 81.75 96 MET A CA 1
ATOM 777 C C . MET A 1 96 ? 8.742 2.165 10.292 1.00 81.75 96 MET A C 1
ATOM 779 O O . MET A 1 96 ? 8.104 3.158 9.955 1.00 81.75 96 MET A O 1
ATOM 783 N N . ARG A 1 97 ? 9.031 1.907 11.571 1.00 77.44 97 ARG A N 1
ATOM 784 C CA . ARG A 1 97 ? 8.632 2.795 12.668 1.00 77.44 97 ARG A CA 1
ATOM 785 C C . ARG A 1 97 ? 9.256 4.182 12.527 1.00 77.44 97 ARG A C 1
ATOM 787 O O . ARG A 1 97 ? 8.559 5.174 12.712 1.00 77.44 97 ARG A O 1
ATOM 794 N N . GLU A 1 98 ? 10.537 4.245 12.179 1.00 82.19 98 GLU A N 1
ATOM 795 C CA . GLU A 1 98 ? 11.258 5.500 11.969 1.00 82.19 98 GLU A CA 1
ATOM 796 C C . GLU A 1 98 ? 10.657 6.300 10.806 1.00 82.19 98 GLU A C 1
ATOM 798 O O . GLU A 1 98 ? 10.245 7.445 11.001 1.00 82.19 98 GLU A O 1
ATOM 803 N N . VAL A 1 99 ? 10.485 5.669 9.639 1.00 81.50 99 VAL A N 1
ATOM 804 C CA . VAL A 1 99 ? 9.854 6.297 8.465 1.00 81.50 99 VAL A CA 1
ATOM 805 C C . VAL A 1 99 ? 8.448 6.800 8.792 1.00 81.50 99 VAL A C 1
ATOM 807 O O . VAL A 1 99 ? 8.108 7.940 8.475 1.00 81.50 99 VAL A O 1
ATOM 810 N N . MET A 1 100 ? 7.635 5.983 9.466 1.00 78.88 100 MET A N 1
ATOM 811 C CA . MET A 1 100 ? 6.276 6.372 9.840 1.00 78.88 100 MET A CA 1
ATOM 812 C C . MET A 1 100 ? 6.274 7.526 10.842 1.00 78.88 100 MET A C 1
ATOM 814 O O . MET A 1 100 ? 5.510 8.462 10.651 1.00 78.88 100 MET A O 1
ATOM 818 N N . SER A 1 101 ? 7.145 7.525 11.858 1.00 76.88 101 SER A N 1
ATOM 819 C CA . SER A 1 101 ? 7.216 8.630 12.829 1.00 76.88 101 SER A CA 1
ATOM 820 C C . SER A 1 101 ? 7.608 9.962 12.188 1.00 76.88 101 SER A C 1
ATOM 822 O O . SER A 1 101 ? 7.063 11.001 12.548 1.00 76.88 101 SER A O 1
ATOM 824 N N . GLN A 1 102 ? 8.497 9.933 11.192 1.00 81.19 102 GLN A N 1
ATOM 825 C CA . GLN A 1 102 ? 8.922 11.132 10.471 1.00 81.19 102 GLN A CA 1
ATOM 826 C C . GLN A 1 102 ? 7.832 11.645 9.521 1.00 81.19 102 GLN A C 1
ATOM 828 O O . GLN A 1 102 ? 7.722 12.848 9.296 1.00 81.19 102 GLN A O 1
ATOM 833 N N . ALA A 1 103 ? 7.020 10.744 8.962 1.00 82.69 103 ALA A N 1
ATOM 834 C CA . ALA A 1 103 ? 5.979 11.088 8.000 1.00 82.69 103 ALA A CA 1
ATOM 835 C C . ALA A 1 103 ? 4.616 11.394 8.640 1.00 82.69 103 ALA A C 1
ATOM 837 O O . ALA A 1 103 ? 3.820 12.112 8.033 1.00 82.69 103 ALA A O 1
ATOM 838 N N . PHE A 1 104 ? 4.325 10.861 9.830 1.00 84.00 104 PHE A N 1
ATOM 839 C CA . PHE A 1 104 ? 2.986 10.890 10.420 1.00 84.00 104 PHE A CA 1
ATOM 840 C C . PHE A 1 104 ? 2.521 12.308 10.750 1.00 84.00 104 PHE A C 1
ATOM 842 O O . PHE A 1 104 ? 1.502 12.743 10.220 1.00 84.00 104 PHE A O 1
ATOM 849 N N . GLU A 1 105 ? 3.289 13.051 11.548 1.00 84.00 105 GLU A N 1
ATOM 850 C CA . GLU A 1 105 ? 2.919 14.408 11.974 1.00 84.00 105 GLU A CA 1
ATOM 851 C C . GLU A 1 105 ? 2.769 15.392 10.797 1.00 84.00 105 GLU A C 1
ATOM 853 O O . GLU A 1 105 ? 1.724 16.044 10.689 1.00 84.00 105 GLU A O 1
ATOM 858 N N . PRO A 1 106 ? 3.717 15.466 9.837 1.00 87.50 106 PRO A N 1
ATOM 859 C CA . PRO A 1 106 ? 3.533 16.297 8.648 1.00 87.50 106 PRO A CA 1
ATOM 860 C C . PRO A 1 106 ? 2.303 15.901 7.823 1.00 87.50 106 PRO A C 1
ATOM 862 O O . PRO A 1 106 ? 1.580 16.772 7.333 1.00 87.50 106 PRO A O 1
ATOM 865 N N . SER A 1 107 ? 2.041 14.597 7.682 1.00 85.50 107 SER A N 1
ATOM 866 C CA . SER A 1 107 ? 0.890 14.099 6.921 1.00 85.50 107 SER A CA 1
ATOM 867 C C . SER A 1 107 ? -0.429 14.433 7.613 1.00 85.50 107 SER A C 1
ATOM 869 O O . SER A 1 107 ? -1.360 14.901 6.960 1.00 85.50 107 SER A O 1
ATOM 871 N N . LEU A 1 108 ? -0.505 14.258 8.935 1.00 86.50 108 LEU A N 1
ATOM 872 C CA . LEU A 1 108 ? -1.677 14.600 9.738 1.00 86.50 108 LEU A CA 1
ATOM 873 C C . LEU A 1 108 ? -1.969 16.104 9.668 1.00 86.50 108 LEU A C 1
ATOM 875 O O . LEU A 1 108 ? -3.105 16.499 9.396 1.00 86.50 108 LEU A O 1
ATOM 879 N N . GLY A 1 109 ? -0.938 16.942 9.820 1.00 86.75 109 GLY A N 1
ATOM 880 C CA . GLY A 1 109 ? -1.055 18.393 9.674 1.00 86.75 109 GLY A CA 1
ATOM 881 C C . GLY A 1 109 ? -1.548 18.810 8.285 1.00 86.75 109 GLY A C 1
ATOM 882 O O . GLY A 1 109 ? -2.415 19.681 8.164 1.00 86.75 109 GLY A O 1
ATOM 883 N N . HIS A 1 110 ? -1.062 18.149 7.230 1.00 87.19 110 HIS A N 1
ATOM 884 C CA . HIS A 1 110 ? -1.532 18.391 5.868 1.00 87.19 110 HIS A CA 1
ATOM 885 C C . HIS A 1 110 ? -3.002 17.984 5.681 1.00 87.19 110 HIS A C 1
ATOM 887 O O . HIS A 1 110 ? -3.789 18.780 5.171 1.00 87.19 110 HIS A O 1
ATOM 893 N N . CYS A 1 111 ? -3.406 16.801 6.155 1.00 85.88 111 CYS A N 1
ATOM 894 C CA . CYS A 1 111 ? -4.801 16.348 6.119 1.00 85.88 111 CYS A CA 1
ATOM 895 C C . CYS A 1 111 ? -5.742 17.321 6.844 1.00 85.88 111 CYS A C 1
ATOM 897 O O . CYS A 1 111 ? -6.792 17.682 6.314 1.00 85.88 111 CYS A O 1
ATOM 899 N N . ILE A 1 112 ? -5.343 17.803 8.023 1.00 87.81 112 ILE A N 1
ATOM 900 C CA . ILE A 1 112 ? -6.088 18.814 8.782 1.00 87.81 112 ILE A CA 1
ATOM 901 C C . ILE A 1 112 ? -6.233 20.114 7.976 1.00 87.81 112 ILE A C 1
ATOM 903 O O . ILE A 1 112 ? -7.327 20.675 7.897 1.00 87.81 112 ILE A O 1
ATOM 907 N N . SER A 1 113 ? -5.149 20.590 7.355 1.00 87.75 113 SER A N 1
ATOM 908 C CA . SER A 1 113 ? -5.163 21.794 6.514 1.00 87.75 113 SER A CA 1
ATOM 909 C C . SER A 1 113 ? -6.096 21.645 5.304 1.00 87.75 113 SER A C 1
ATOM 911 O O . SER A 1 113 ? -6.884 22.548 5.000 1.00 87.75 113 SER A O 1
ATOM 913 N N . LEU A 1 114 ? -6.077 20.477 4.656 1.00 87.44 114 LEU A N 1
ATOM 914 C CA . LEU A 1 114 ? -6.980 20.151 3.554 1.00 87.44 114 LEU A CA 1
ATOM 915 C C . LEU A 1 114 ? -8.443 20.133 4.007 1.00 87.44 114 LEU A C 1
ATOM 917 O O . LEU A 1 114 ? -9.285 20.730 3.347 1.00 87.44 114 LEU A O 1
ATOM 921 N N . ILE A 1 115 ? -8.760 19.522 5.151 1.00 87.06 115 ILE A N 1
ATOM 922 C CA . ILE A 1 115 ? -10.138 19.490 5.666 1.00 87.06 115 ILE A CA 1
ATOM 923 C C . ILE A 1 115 ? -10.628 20.902 5.992 1.00 87.06 115 ILE A C 1
ATOM 925 O O . ILE A 1 115 ? -11.731 21.262 5.575 1.00 87.06 115 ILE A O 1
ATOM 929 N N . LYS A 1 116 ? -9.795 21.727 6.648 1.00 84.56 116 LYS A N 1
ATOM 930 C CA . LYS A 1 116 ? -10.115 23.131 6.966 1.00 84.56 116 LYS A CA 1
ATOM 931 C C . LYS A 1 116 ? -10.409 23.967 5.718 1.00 84.56 116 LYS A C 1
ATOM 933 O O . LYS A 1 116 ? -11.275 24.837 5.766 1.00 84.56 116 LYS A O 1
ATOM 938 N N . SER A 1 117 ? -9.699 23.706 4.621 1.00 85.88 117 SER A N 1
ATOM 939 C CA . SER A 1 117 ? -9.876 24.407 3.340 1.00 85.88 117 SER A CA 1
ATOM 940 C C . SER A 1 117 ? -10.928 23.772 2.418 1.00 85.88 117 SER A C 1
ATOM 942 O O . SER A 1 117 ? -11.314 24.377 1.417 1.00 85.88 117 SER A O 1
ATOM 944 N N . SER A 1 118 ? -11.422 22.575 2.745 1.00 84.31 118 SER A N 1
ATOM 945 C CA . SER A 1 118 ? -12.405 21.851 1.937 1.00 84.31 118 SER A CA 1
ATOM 946 C C . SER A 1 118 ? -13.833 22.390 2.096 1.00 84.31 118 SER A C 1
ATOM 948 O O . SER A 1 118 ? -14.191 23.013 3.095 1.00 84.31 118 SER A O 1
ATOM 950 N N . LYS A 1 119 ? -14.691 22.076 1.117 1.00 87.19 119 LYS A N 1
ATOM 951 C CA . LYS A 1 119 ? -16.143 22.333 1.165 1.00 87.19 119 LYS A CA 1
ATOM 952 C C . LYS A 1 119 ? -16.940 21.178 1.797 1.00 87.19 119 LYS A C 1
ATOM 954 O O . LYS A 1 119 ? -18.128 21.054 1.534 1.00 87.19 119 LYS A O 1
ATOM 959 N N . CYS A 1 120 ? -16.293 20.294 2.560 1.00 79.62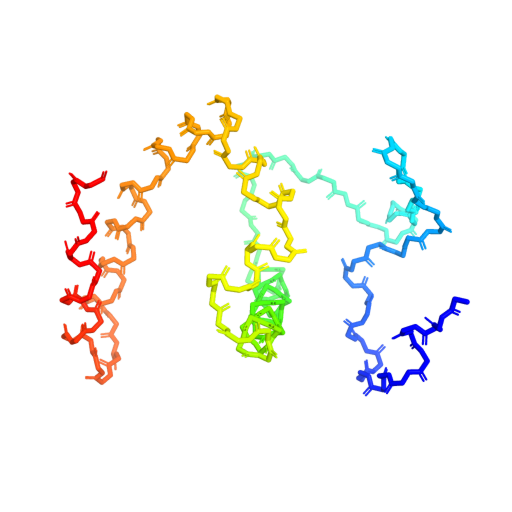 120 CYS A N 1
ATOM 960 C CA . CYS A 1 120 ? -16.959 19.130 3.142 1.00 79.62 120 CYS A CA 1
ATOM 961 C C . CYS A 1 120 ? -17.985 19.562 4.205 1.00 79.62 120 CYS A C 1
ATOM 963 O O . CYS A 1 120 ? -17.656 20.367 5.077 1.00 79.62 120 CYS A O 1
ATOM 965 N N . GLU A 1 121 ? -19.207 19.029 4.133 1.00 81.31 121 GLU A N 1
ATOM 966 C CA . GLU A 1 121 ? -20.304 19.363 5.057 1.00 81.31 121 GLU A CA 1
ATOM 967 C C . GLU A 1 121 ? -19.962 18.959 6.504 1.00 81.31 121 GLU A C 1
ATOM 969 O O . GLU A 1 121 ? -20.120 19.762 7.421 1.00 81.31 121 GLU A O 1
ATOM 974 N N . ASP A 1 122 ? -19.312 17.805 6.691 1.00 86.56 122 ASP A N 1
ATOM 975 C CA . ASP A 1 122 ? -18.922 17.277 8.014 1.00 86.56 122 ASP A CA 1
ATOM 976 C C . ASP A 1 122 ? -17.505 17.701 8.449 1.00 86.56 122 ASP A C 1
ATOM 978 O O . ASP A 1 122 ? -16.809 16.987 9.179 1.00 86.56 122 ASP A O 1
ATOM 982 N N . LYS A 1 123 ? -17.003 18.839 7.951 1.00 83.44 123 LYS A N 1
ATOM 983 C CA . LYS A 1 123 ? -15.604 19.259 8.175 1.00 83.44 123 LYS A CA 1
ATOM 984 C C . LYS A 1 123 ? -15.221 19.362 9.655 1.00 83.44 123 LYS A C 1
ATOM 986 O O . LYS A 1 123 ? -14.083 19.056 9.999 1.00 83.44 123 LYS A O 1
ATOM 991 N N . GLN A 1 124 ? -16.150 19.795 10.508 1.00 84.75 124 GLN A N 1
ATOM 992 C CA . GLN A 1 124 ? -15.891 20.043 11.926 1.00 84.75 124 GLN A CA 1
ATOM 993 C C . GLN A 1 124 ? -15.693 18.728 12.685 1.00 84.75 124 GLN A C 1
ATOM 995 O O . GLN A 1 124 ? -14.686 18.561 13.363 1.00 84.75 124 GLN A O 1
ATOM 1000 N N . GLU A 1 125 ? -16.585 17.759 12.477 1.00 88.62 125 GLU A N 1
ATOM 1001 C CA . GLU A 1 125 ? -16.486 16.424 13.074 1.00 88.62 125 GLU A CA 1
ATOM 1002 C C . GLU A 1 125 ? -15.195 15.710 12.644 1.00 88.62 125 GLU A C 1
ATOM 1004 O O . GLU A 1 125 ? -14.466 15.151 13.465 1.00 88.62 125 GLU A O 1
ATOM 1009 N N . LYS A 1 126 ? -14.858 15.780 11.349 1.00 86.38 126 LYS A N 1
ATOM 1010 C CA . LYS A 1 126 ? -13.635 15.167 10.803 1.00 86.38 126 LYS A CA 1
ATOM 1011 C C . LYS A 1 126 ? -12.368 15.834 11.335 1.00 86.38 126 LYS A C 1
ATOM 1013 O O . LYS A 1 126 ? -11.377 15.148 11.582 1.00 86.38 126 LYS A O 1
ATOM 1018 N N . TYR A 1 127 ? -12.392 17.152 11.524 1.00 84.81 127 TYR A N 1
ATOM 1019 C CA . TYR A 1 127 ? -11.298 17.878 12.161 1.00 84.81 127 TYR A CA 1
ATOM 1020 C C . TYR A 1 127 ? -11.104 17.431 13.615 1.00 84.81 127 TYR A C 1
ATOM 1022 O O . TYR A 1 127 ? -10.003 17.023 13.978 1.00 84.81 127 TYR A O 1
ATOM 1030 N N . GLU A 1 128 ? -12.172 17.434 14.414 1.00 87.88 128 GLU A N 1
ATOM 1031 C CA . GLU A 1 128 ? -12.141 17.027 15.825 1.00 87.88 128 GLU A CA 1
ATOM 1032 C C . GLU A 1 128 ? -11.707 15.567 16.002 1.00 87.88 128 GLU A C 1
ATOM 1034 O O . GLU A 1 128 ? -11.047 15.216 16.981 1.00 87.88 128 GLU A O 1
ATOM 1039 N N . LEU A 1 129 ? -12.045 14.693 15.049 1.00 87.94 129 LEU A N 1
ATOM 1040 C CA . LEU A 1 129 ? -11.563 13.317 15.036 1.00 87.94 129 LEU A CA 1
ATOM 1041 C C . LEU A 1 129 ? -10.040 13.250 14.867 1.00 87.94 129 LEU A C 1
ATOM 1043 O O . LEU A 1 129 ? -9.383 12.522 15.609 1.00 87.94 129 LEU A O 1
ATOM 1047 N N . LEU A 1 130 ? -9.484 13.982 13.900 1.00 85.75 130 LEU A N 1
ATOM 1048 C CA . LEU A 1 130 ? -8.054 13.937 13.584 1.00 85.75 130 LEU A CA 1
ATOM 1049 C C . LEU A 1 130 ? -7.191 14.681 14.608 1.00 85.75 130 LEU A C 1
ATOM 1051 O O . LEU A 1 130 ? -6.079 14.243 14.892 1.00 85.75 130 LEU A O 1
ATOM 1055 N N . GLU A 1 131 ? -7.707 15.754 15.206 1.00 85.31 131 GLU A N 1
ATOM 1056 C CA . GLU A 1 131 ? -7.020 16.514 16.258 1.00 85.31 131 GLU A CA 1
ATOM 1057 C C . GLU A 1 131 ? -6.655 15.624 17.461 1.00 85.31 131 GLU A C 1
ATOM 1059 O O . GLU A 1 131 ? -5.576 15.758 18.033 1.00 85.31 131 GLU A O 1
ATOM 1064 N N . LYS A 1 132 ? -7.479 14.610 17.774 1.00 88.00 132 LYS A N 1
ATOM 1065 C CA . LYS A 1 132 ? -7.223 13.628 18.851 1.00 88.00 132 LYS A CA 1
ATOM 1066 C C . LYS A 1 132 ? -5.947 12.802 18.666 1.00 88.00 132 LYS A C 1
ATOM 1068 O O . LYS A 1 132 ? -5.559 12.098 19.606 1.00 88.00 132 LYS A O 1
ATOM 1073 N N . TYR A 1 133 ? -5.353 12.822 17.476 1.00 83.06 133 TYR A N 1
ATOM 1074 C CA . TYR A 1 133 ? -4.150 12.071 17.128 1.00 83.06 133 TYR A CA 1
ATOM 1075 C C . TYR A 1 133 ? -2.898 12.945 17.012 1.00 83.06 133 TYR A C 1
ATOM 1077 O O . TYR A 1 133 ? -1.822 12.390 16.826 1.00 83.06 133 TYR A O 1
ATOM 1085 N N . GLN A 1 134 ? -3.003 14.272 17.145 1.00 80.69 134 GLN A N 1
ATOM 1086 C CA . GLN A 1 134 ? -1.824 15.141 17.146 1.00 80.69 134 GLN A CA 1
ATOM 1087 C C . GLN A 1 134 ? -1.005 14.941 18.429 1.00 80.69 134 GLN A C 1
ATOM 1089 O O . GLN A 1 134 ? -1.560 14.949 19.530 1.00 80.69 134 GLN A O 1
ATOM 1094 N N . GLY A 1 135 ? 0.314 14.782 18.295 1.00 74.12 135 GLY A N 1
ATOM 1095 C CA . GLY A 1 135 ? 1.238 14.644 19.424 1.00 74.12 135 GLY A CA 1
ATOM 1096 C C . GLY A 1 135 ? 1.196 13.288 20.139 1.00 74.12 135 GLY A C 1
ATOM 1097 O O . GLY A 1 135 ? 1.671 13.200 21.274 1.00 74.12 135 GLY A O 1
ATOM 1098 N N . LYS A 1 136 ? 0.617 12.255 19.511 1.00 65.25 136 LYS A N 1
ATOM 1099 C CA . LYS A 1 136 ? 0.590 10.863 19.997 1.00 65.25 136 LYS A CA 1
ATOM 1100 C C . LYS A 1 136 ? 1.515 9.971 19.182 1.00 65.25 136 LYS A C 1
ATOM 1102 O O . LYS A 1 136 ? 2.163 9.104 19.810 1.00 65.25 136 LYS A O 1
#

Foldseek 3Di:
DDDPPPPDPDDPPLPPPDWDFPDDDPPDTDTDDCVVVVDDDDDPPDDDDPVVVVVVVVNVVVVVVVVQVVQVVLVHDVSVCVVVVVVVVVCPPPVNVVVCVVVVQVVLVVVLVCLVVDPDPCSVVVNVVSVVVHPD

pLDDT: mean 78.78, std 15.31, range [31.23, 94.69]

Radius of gyration: 18.88 Å; chains: 1; bounding box: 33×49×42 Å

Sequence (136 aa):
MKDFRGQRKGGPDLSDMFPRVYYHDEEIIIQEDLTKRGFAIMPKGIKRNFEETKLVFEHIARLHAVSHVMIETSGGPTEFLKSHPFLVEMMKKPAMREVMSQAFEPSLGHCISLIKSSKCEDKQEKYELLEKYQGK